Protein AF-A0A1M6LUC6-F1 (afdb_monomer)

Structure (mmCIF, N/CA/C/O backbone):
data_AF-A0A1M6LUC6-F1
#
_entry.id   AF-A0A1M6LUC6-F1
#
loop_
_atom_site.group_PDB
_atom_site.id
_atom_site.type_symbol
_atom_site.label_atom_id
_atom_site.label_alt_id
_atom_site.label_comp_id
_atom_site.label_asym_id
_atom_site.label_entity_id
_atom_site.label_seq_id
_atom_site.pdbx_PDB_ins_code
_atom_site.Cartn_x
_atom_site.Cartn_y
_atom_site.Cartn_z
_atom_site.occupancy
_atom_site.B_iso_or_equiv
_atom_site.auth_seq_id
_atom_site.auth_comp_id
_atom_site.auth_asym_id
_atom_site.auth_atom_id
_atom_site.pdbx_PDB_model_num
ATOM 1 N N . MET A 1 1 ? -22.785 -9.088 17.771 1.00 66.12 1 MET A N 1
ATOM 2 C CA . MET A 1 1 ? -21.752 -8.907 16.729 1.00 66.12 1 MET A CA 1
ATOM 3 C C . MET A 1 1 ? -21.455 -7.418 16.656 1.00 66.12 1 MET A C 1
ATOM 5 O O . MET A 1 1 ? -22.412 -6.659 16.581 1.00 66.12 1 MET A O 1
ATOM 9 N N . GLN A 1 2 ? -20.199 -6.988 16.791 1.00 81.75 2 GLN A N 1
ATOM 10 C CA . GLN A 1 2 ? -19.832 -5.577 16.606 1.00 81.75 2 GLN A CA 1
ATOM 11 C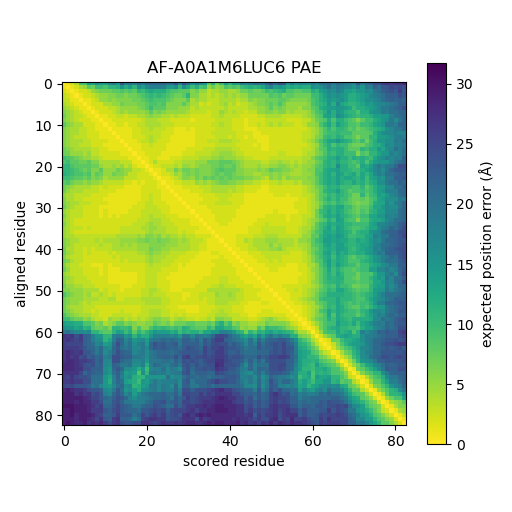 C . GLN A 1 2 ? -19.323 -5.403 15.176 1.00 81.75 2 GLN A C 1
ATOM 13 O O . GLN A 1 2 ? -18.517 -6.207 14.715 1.00 81.75 2 GLN A O 1
ATOM 18 N N . ILE A 1 3 ? -19.842 -4.397 14.476 1.00 84.00 3 ILE A N 1
ATOM 19 C CA . ILE A 1 3 ? -19.467 -4.074 13.098 1.00 84.00 3 ILE A CA 1
ATOM 20 C C . ILE A 1 3 ? -18.510 -2.888 13.153 1.00 84.00 3 ILE A C 1
ATOM 22 O O . ILE A 1 3 ? -18.787 -1.905 13.837 1.00 84.00 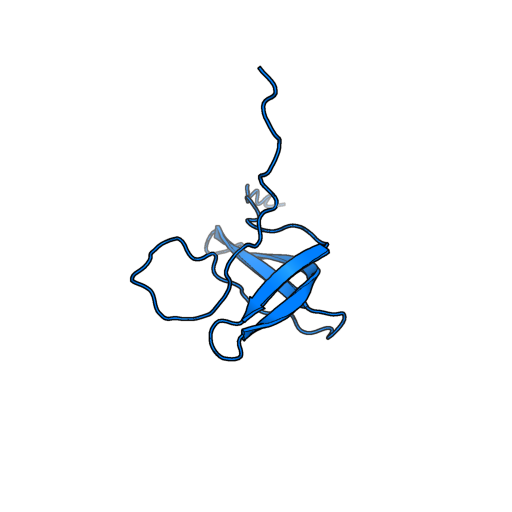3 ILE A O 1
ATOM 26 N N . ALA A 1 4 ? -17.398 -2.987 12.432 1.00 83.12 4 ALA A N 1
ATOM 27 C CA . ALA A 1 4 ? -16.484 -1.881 12.208 1.00 83.12 4 ALA A CA 1
ATOM 28 C C . ALA A 1 4 ? -16.437 -1.584 10.709 1.00 83.12 4 ALA A C 1
ATOM 30 O O . ALA A 1 4 ? -16.238 -2.490 9.901 1.00 83.12 4 ALA A O 1
ATOM 31 N N . THR A 1 5 ? -16.603 -0.314 10.360 1.00 86.88 5 THR A N 1
ATOM 32 C CA . THR A 1 5 ? -16.578 0.170 8.979 1.00 86.88 5 THR A CA 1
ATOM 33 C C . THR A 1 5 ? -15.452 1.178 8.848 1.00 86.88 5 THR A C 1
ATOM 35 O O . THR A 1 5 ? -15.235 1.980 9.754 1.00 86.88 5 THR A O 1
ATOM 38 N N . PHE A 1 6 ? -14.753 1.161 7.720 1.00 87.50 6 PHE A N 1
ATOM 39 C CA . PHE A 1 6 ? -13.780 2.187 7.378 1.00 87.50 6 PHE A CA 1
ATOM 40 C C . PHE A 1 6 ? -13.916 2.551 5.901 1.00 87.50 6 PHE A C 1
ATOM 42 O O . PHE A 1 6 ? -14.336 1.731 5.086 1.00 87.50 6 PHE A O 1
ATOM 49 N N . ASN A 1 7 ? -13.579 3.796 5.579 1.00 86.44 7 ASN A N 1
ATOM 50 C CA . ASN A 1 7 ? -13.395 4.257 4.212 1.00 86.44 7 ASN A CA 1
ATOM 51 C C . ASN A 1 7 ? -11.922 4.639 4.065 1.00 86.44 7 ASN A C 1
ATOM 53 O O . ASN A 1 7 ? -11.385 5.334 4.928 1.00 86.44 7 ASN A O 1
ATOM 57 N N . ALA A 1 8 ? -11.266 4.157 3.018 1.00 86.62 8 ALA A N 1
ATOM 58 C CA . ALA A 1 8 ? -9.851 4.396 2.796 1.00 86.62 8 ALA A CA 1
ATOM 59 C C . ALA A 1 8 ? -9.582 4.623 1.313 1.00 86.62 8 ALA A C 1
ATOM 61 O O . ALA A 1 8 ? -10.141 3.940 0.458 1.00 86.62 8 ALA A O 1
ATOM 62 N N . THR A 1 9 ? -8.687 5.567 1.035 1.00 88.25 9 THR A N 1
ATOM 63 C CA . THR A 1 9 ? -8.249 5.910 -0.317 1.00 88.25 9 THR A CA 1
ATOM 64 C C . THR A 1 9 ? -6.793 5.500 -0.456 1.00 88.25 9 THR A C 1
ATOM 66 O O . THR A 1 9 ? -5.934 6.059 0.229 1.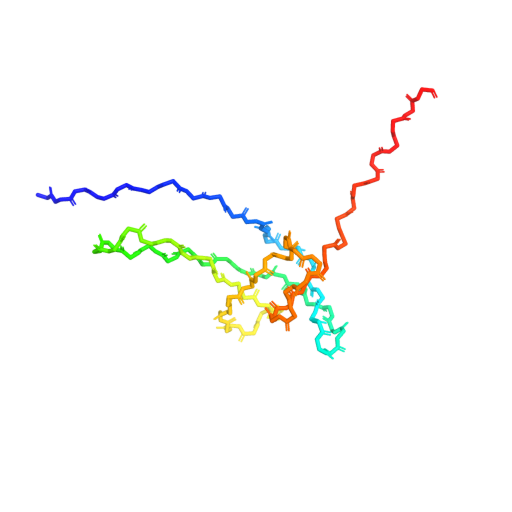00 88.25 9 THR A O 1
ATOM 69 N N . CYS A 1 10 ? -6.512 4.521 -1.314 1.00 89.12 10 CYS A N 1
ATOM 70 C CA . CYS A 1 10 ? -5.138 4.128 -1.598 1.00 89.12 10 CYS A CA 1
ATOM 71 C C . CYS A 1 10 ? -4.493 5.152 -2.552 1.00 89.12 10 CYS A C 1
ATOM 73 O O . CYS A 1 10 ? -5.120 5.525 -3.544 1.00 89.12 10 CYS A O 1
ATOM 75 N N . PRO A 1 11 ? -3.277 5.651 -2.269 1.00 87.06 11 PRO A N 1
ATOM 76 C CA . PRO A 1 11 ? -2.599 6.600 -3.152 1.00 87.06 11 PRO A CA 1
ATOM 77 C C . PRO A 1 11 ? -1.951 5.965 -4.395 1.00 87.06 11 PRO A C 1
ATOM 79 O O . PRO A 1 11 ? -1.582 6.714 -5.304 1.00 87.06 11 PRO A O 1
ATOM 82 N N . PHE A 1 12 ? -1.802 4.637 -4.430 1.00 89.88 12 PHE A N 1
ATOM 83 C CA . PHE A 1 12 ? -1.150 3.891 -5.511 1.00 89.88 12 PHE A CA 1
ATOM 84 C C . PHE A 1 12 ? -2.006 2.705 -5.962 1.00 89.88 12 PHE A C 1
ATOM 86 O O . PHE A 1 12 ? -2.863 2.234 -5.217 1.00 89.88 12 PHE A O 1
ATOM 93 N N . GLU A 1 13 ? -1.715 2.198 -7.155 1.00 92.75 13 GLU A N 1
ATOM 94 C CA . GLU A 1 13 ? -2.359 1.036 -7.765 1.00 92.75 13 GLU A CA 1
ATOM 95 C C . GLU A 1 13 ? -1.354 -0.090 -8.053 1.00 92.75 13 GLU A C 1
ATOM 97 O O . GLU A 1 13 ? -0.144 0.123 -8.188 1.00 92.75 13 GLU A O 1
ATOM 102 N N . ILE A 1 14 ? -1.854 -1.325 -8.179 1.00 94.00 14 ILE A N 1
ATOM 103 C CA . ILE A 1 14 ? -1.018 -2.460 -8.591 1.00 94.00 14 ILE A CA 1
ATOM 104 C C . ILE A 1 14 ? -0.498 -2.206 -10.008 1.00 94.00 14 ILE A C 1
ATOM 106 O O . ILE A 1 14 ? -1.253 -1.976 -10.951 1.00 94.00 14 ILE A O 1
ATOM 110 N N . GLY A 1 15 ? 0.817 -2.316 -10.167 1.00 92.50 15 GLY A N 1
ATOM 111 C CA . GLY A 1 15 ? 1.528 -2.051 -11.410 1.00 92.50 15 GLY A CA 1
ATOM 112 C C . GLY A 1 15 ? 2.137 -0.660 -11.517 1.00 92.50 15 GLY A C 1
ATOM 113 O O . GLY A 1 15 ? 2.930 -0.453 -12.441 1.00 92.50 15 GLY A O 1
ATOM 114 N N . ASP A 1 16 ? 1.858 0.239 -10.571 1.00 91.56 16 ASP A N 1
ATOM 115 C CA . ASP A 1 16 ? 2.566 1.511 -10.465 1.00 91.56 16 ASP A CA 1
ATOM 116 C C . ASP A 1 16 ? 4.071 1.290 -10.276 1.00 91.56 16 ASP A C 1
ATOM 118 O O . ASP A 1 16 ? 4.520 0.330 -9.641 1.00 91.56 16 ASP A O 1
ATOM 122 N 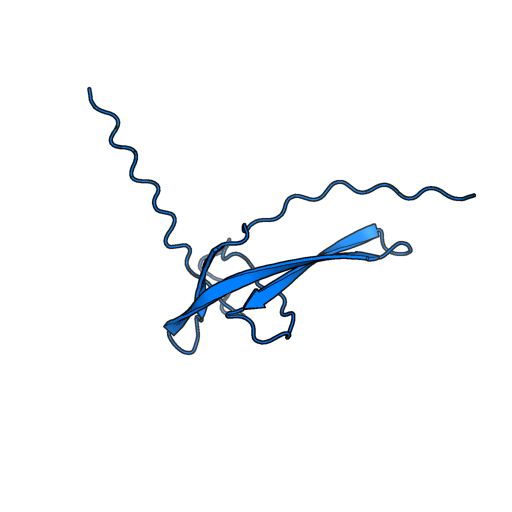N . LYS A 1 17 ? 4.866 2.202 -10.841 1.00 91.38 17 LYS A N 1
ATOM 123 C CA . LYS A 1 17 ? 6.317 2.238 -10.661 1.00 91.38 17 LYS A CA 1
ATOM 124 C C . LYS A 1 17 ? 6.683 3.294 -9.638 1.00 91.38 17 LYS A C 1
ATOM 126 O O . LYS A 1 17 ? 6.234 4.435 -9.722 1.00 91.38 17 LYS A O 1
ATOM 131 N N . VAL A 1 18 ? 7.541 2.909 -8.710 1.00 87.81 18 VAL A N 1
ATOM 132 C CA . VAL A 1 18 ? 7.883 3.692 -7.537 1.00 87.81 18 VAL A CA 1
ATOM 133 C C . VAL A 1 18 ? 9.417 3.782 -7.440 1.00 87.81 18 VAL A C 1
ATOM 135 O O . VAL A 1 18 ? 10.111 2.772 -7.454 1.00 87.81 18 VAL A O 1
ATOM 138 N N . LYS A 1 19 ? 9.968 5.005 -7.432 1.00 85.06 19 LYS A N 1
ATOM 139 C CA . LYS A 1 19 ? 11.407 5.289 -7.330 1.00 85.06 19 LYS A CA 1
ATOM 140 C C . LYS A 1 19 ? 11.913 5.543 -5.904 1.00 85.06 19 LYS A C 1
ATOM 142 O O . LYS A 1 19 ? 11.643 6.598 -5.329 1.00 85.06 19 LYS A O 1
ATOM 147 N N . GLU A 1 20 ? 12.736 4.656 -5.364 1.00 79.62 20 GLU A N 1
ATOM 148 C CA . GLU A 1 20 ? 13.414 4.846 -4.082 1.00 79.62 20 GLU A CA 1
ATOM 149 C C . GLU A 1 20 ? 14.209 6.159 -4.013 1.00 79.62 20 GLU A C 1
ATOM 151 O O . GLU A 1 20 ? 15.009 6.469 -4.892 1.00 79.62 20 GLU A O 1
ATOM 156 N N . ALA A 1 21 ? 14.004 6.947 -2.950 1.00 74.62 21 ALA A N 1
ATOM 157 C CA . ALA A 1 21 ? 14.650 8.257 -2.808 1.00 74.62 21 ALA A CA 1
ATOM 158 C C . ALA A 1 21 ? 16.164 8.157 -2.550 1.00 74.62 21 ALA A C 1
ATOM 160 O O . ALA A 1 21 ? 16.919 8.992 -3.037 1.00 74.62 21 ALA A O 1
ATOM 161 N N . ASN A 1 22 ? 16.603 7.137 -1.806 1.00 75.62 22 ASN A N 1
ATOM 162 C CA . ASN A 1 22 ? 18.005 6.993 -1.403 1.00 75.62 22 ASN A CA 1
ATOM 163 C C . ASN A 1 22 ? 18.863 6.341 -2.494 1.00 75.62 22 ASN A C 1
ATOM 165 O O . ASN A 1 22 ? 19.992 6.759 -2.730 1.00 75.62 22 ASN A O 1
ATOM 169 N N . THR A 1 23 ? 18.334 5.301 -3.139 1.00 80.44 23 THR A N 1
ATOM 170 C CA . THR A 1 23 ? 19.054 4.487 -4.131 1.00 80.44 23 THR A CA 1
ATOM 171 C C . THR A 1 23 ? 18.756 4.924 -5.565 1.00 80.44 23 THR A C 1
ATOM 173 O O . THR A 1 23 ? 19.527 4.630 -6.474 1.00 80.44 23 THR A O 1
ATOM 176 N N . GLY A 1 24 ? 17.639 5.627 -5.789 1.00 81.38 24 GLY A N 1
ATOM 177 C CA . GLY A 1 24 ? 17.137 5.948 -7.123 1.00 81.38 24 GLY A CA 1
ATOM 178 C C . GLY A 1 24 ? 16.550 4.746 -7.870 1.00 81.38 24 GLY A C 1
ATOM 179 O O . GLY A 1 24 ? 16.173 4.902 -9.032 1.00 81.38 24 GLY A O 1
ATOM 180 N N . GLU A 1 25 ? 16.477 3.577 -7.230 1.00 86.75 25 GLU A N 1
ATOM 181 C CA . GLU A 1 25 ? 15.992 2.332 -7.822 1.00 86.75 25 GLU A CA 1
ATOM 182 C C . GLU A 1 25 ? 14.485 2.413 -8.089 1.00 86.75 25 GLU A C 1
ATOM 184 O O . GLU A 1 25 ? 13.721 2.871 -7.242 1.00 86.75 25 GLU A O 1
ATOM 189 N N . VAL A 1 26 ? 14.048 1.985 -9.274 1.00 90.94 26 VAL A N 1
ATOM 190 C CA . VAL A 1 26 ? 12.628 1.966 -9.644 1.00 90.94 26 VAL A CA 1
ATOM 191 C C . VAL A 1 26 ? 12.099 0.549 -9.501 1.00 90.94 26 VAL A C 1
ATOM 193 O O . VAL A 1 26 ? 12.572 -0.347 -10.195 1.00 90.94 26 VAL A O 1
ATOM 196 N N . LYS A 1 27 ? 11.085 0.383 -8.657 1.00 91.81 27 LYS A N 1
ATOM 197 C CA . LYS A 1 27 ? 10.416 -0.891 -8.381 1.00 91.81 27 LYS A CA 1
ATOM 198 C C . LYS A 1 27 ? 8.959 -0.844 -8.807 1.00 91.81 27 LYS A C 1
ATOM 200 O O . LYS A 1 27 ? 8.378 0.239 -8.900 1.00 91.81 27 LYS A O 1
ATOM 205 N N . ARG A 1 28 ? 8.353 -1.994 -9.088 1.00 94.69 28 ARG A N 1
ATOM 206 C CA . ARG A 1 28 ? 6.931 -2.099 -9.432 1.00 94.69 28 ARG A CA 1
ATOM 207 C C . ARG A 1 28 ? 6.129 -2.559 -8.223 1.00 94.69 28 ARG A C 1
ATOM 209 O O . ARG A 1 28 ? 6.494 -3.546 -7.594 1.00 94.69 28 ARG A O 1
ATOM 216 N N . ILE A 1 29 ? 5.001 -1.908 -7.949 1.00 95.56 29 ILE A N 1
ATOM 217 C CA . ILE A 1 29 ? 4.022 -2.416 -6.986 1.00 95.56 29 ILE A CA 1
ATOM 218 C C . ILE A 1 29 ? 3.378 -3.671 -7.569 1.00 95.56 29 ILE A C 1
ATOM 220 O O . ILE A 1 29 ? 2.785 -3.640 -8.651 1.00 95.56 29 ILE A O 1
ATOM 224 N N . THR A 1 30 ? 3.501 -4.779 -6.856 1.00 97.56 30 THR A N 1
ATOM 225 C CA . THR A 1 30 ? 2.955 -6.081 -7.249 1.00 97.56 30 THR A CA 1
ATOM 226 C C . THR A 1 30 ? 1.790 -6.520 -6.368 1.00 97.56 30 THR A C 1
ATOM 228 O O . THR A 1 30 ? 0.938 -7.249 -6.871 1.00 97.56 30 THR A O 1
ATOM 231 N N . ASP A 1 31 ? 1.678 -5.999 -5.141 1.00 97.94 31 ASP A N 1
ATOM 232 C CA . ASP A 1 31 ? 0.513 -6.190 -4.266 1.00 97.94 31 ASP A CA 1
ATOM 233 C C . ASP A 1 31 ? 0.289 -5.000 -3.308 1.00 97.94 31 ASP A C 1
ATOM 235 O O . ASP A 1 31 ? 1.204 -4.209 -3.045 1.00 97.94 31 ASP A O 1
ATOM 239 N N . ILE A 1 32 ? -0.934 -4.879 -2.778 1.00 96.00 32 ILE A N 1
ATOM 240 C CA . ILE A 1 32 ? -1.368 -3.834 -1.841 1.00 96.00 32 ILE A CA 1
ATOM 241 C C . ILE A 1 32 ? -2.131 -4.460 -0.670 1.00 96.00 32 ILE A C 1
ATOM 243 O O . ILE A 1 32 ? -3.211 -5.026 -0.827 1.00 96.00 32 ILE A O 1
ATOM 247 N N . ALA A 1 33 ? -1.621 -4.254 0.542 1.00 96.06 33 ALA A N 1
ATOM 248 C CA . ALA A 1 33 ? -2.278 -4.649 1.781 1.00 96.06 33 ALA A CA 1
ATOM 249 C C . ALA A 1 33 ? -2.854 -3.431 2.520 1.00 96.06 33 ALA A C 1
ATOM 251 O O . ALA A 1 33 ? -2.148 -2.457 2.782 1.00 96.06 33 ALA A O 1
ATOM 252 N N . CYS A 1 34 ? -4.124 -3.514 2.925 1.00 93.81 34 CYS A N 1
ATOM 253 C CA . CYS A 1 34 ? -4.782 -2.534 3.791 1.00 93.81 34 CYS A CA 1
ATOM 254 C C . CYS A 1 34 ? -4.886 -3.073 5.226 1.00 93.81 34 CYS A C 1
ATOM 256 O O . CYS A 1 34 ? -5.479 -4.125 5.460 1.00 93.81 34 CYS A O 1
ATOM 258 N N . VAL A 1 35 ? -4.353 -2.334 6.200 1.00 92.88 35 VAL A N 1
ATOM 259 C CA . VAL A 1 35 ? -4.380 -2.687 7.626 1.00 92.88 35 VAL A CA 1
ATOM 260 C C . VAL A 1 35 ? -5.281 -1.710 8.374 1.00 92.88 35 VAL A C 1
ATOM 262 O O . VAL A 1 35 ? -4.951 -0.534 8.497 1.00 92.88 35 VAL A O 1
ATOM 265 N N . HIS A 1 36 ? -6.409 -2.197 8.899 1.00 92.12 36 HIS A N 1
ATOM 266 C CA . HIS A 1 36 ? -7.341 -1.412 9.714 1.00 92.12 36 HIS A CA 1
ATOM 267 C C . HIS A 1 36 ? -7.259 -1.821 11.193 1.00 92.12 36 HIS A C 1
ATOM 269 O O . HIS A 1 36 ? -7.563 -2.953 11.570 1.00 92.12 36 HIS A O 1
ATOM 275 N N . TYR A 1 37 ? -6.861 -0.882 12.050 1.00 91.81 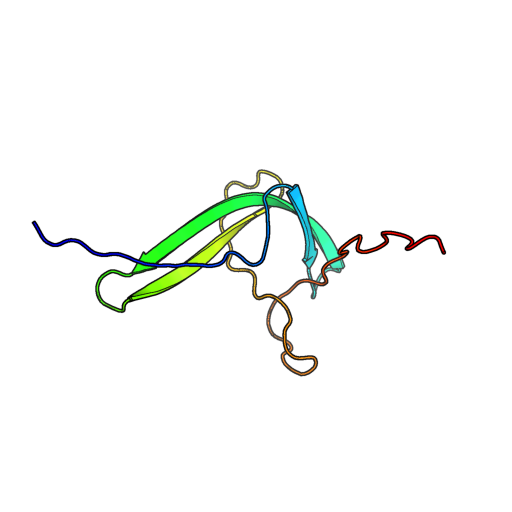37 TYR A N 1
ATOM 276 C CA . TYR A 1 37 ? -6.701 -1.086 13.486 1.00 91.81 37 TYR A CA 1
ATOM 277 C C . TYR A 1 37 ? -8.016 -0.796 14.219 1.00 91.81 37 TYR A C 1
ATOM 279 O O . TYR A 1 37 ? -8.311 0.349 14.552 1.00 91.81 37 TYR A O 1
ATOM 287 N N . LEU A 1 38 ? -8.786 -1.840 14.542 1.00 89.69 38 LEU A N 1
ATOM 288 C CA . LEU A 1 38 ? -10.151 -1.713 15.083 1.00 89.69 38 LEU A CA 1
ATOM 289 C C . LEU A 1 38 ? -10.272 -0.851 16.350 1.00 89.69 38 LEU A C 1
ATOM 291 O O . LEU A 1 38 ? -11.269 -0.160 16.531 1.00 89.69 38 LEU A O 1
ATOM 295 N N . LYS A 1 39 ? -9.270 -0.887 17.237 1.00 90.19 39 LYS A N 1
ATOM 296 C CA . LYS A 1 39 ? -9.303 -0.126 18.496 1.00 90.19 39 LYS A CA 1
ATOM 297 C C . LYS A 1 39 ? -9.013 1.364 18.298 1.00 90.19 39 LYS A C 1
ATOM 299 O O . LYS A 1 39 ? -9.565 2.183 19.022 1.00 90.19 39 LYS A O 1
ATOM 304 N N . THR A 1 40 ? -8.116 1.708 17.375 1.00 91.94 40 THR A N 1
ATOM 305 C CA . THR A 1 40 ? -7.671 3.096 17.157 1.00 91.94 40 THR A CA 1
ATOM 306 C C . THR A 1 40 ? -8.367 3.763 15.974 1.00 91.94 40 THR A C 1
ATOM 308 O O . THR A 1 40 ? -8.275 4.977 15.837 1.00 91.94 40 THR A O 1
ATOM 311 N N . GLY A 1 41 ? -9.028 2.990 15.107 1.00 87.44 41 GLY A N 1
ATOM 312 C CA . GLY A 1 41 ? -9.607 3.459 13.847 1.00 87.44 41 GLY A CA 1
ATOM 313 C C . GLY A 1 41 ? -8.569 3.819 12.779 1.00 87.44 41 GLY A C 1
ATOM 314 O O . GLY A 1 41 ? -8.928 4.341 11.728 1.00 87.44 41 GLY A O 1
ATOM 315 N N . LYS A 1 42 ? -7.275 3.570 13.027 1.00 89.44 42 LYS A N 1
ATOM 316 C CA . LYS A 1 42 ? -6.200 3.875 12.075 1.00 89.44 42 LYS A CA 1
ATOM 317 C C . LYS A 1 42 ? -6.277 2.935 10.871 1.00 89.44 42 LYS A C 1
ATOM 319 O O . LYS A 1 42 ? -6.520 1.742 11.042 1.00 89.44 42 LYS A O 1
ATOM 324 N N . VAL A 1 43 ? -5.998 3.456 9.679 1.00 90.12 43 VAL A N 1
ATOM 325 C CA . VAL A 1 43 ? -5.825 2.665 8.455 1.00 90.12 43 VAL A CA 1
ATOM 326 C C . VAL A 1 43 ? -4.441 2.932 7.872 1.00 90.12 43 VAL A C 1
ATOM 328 O O . VAL A 1 43 ? -3.997 4.078 7.828 1.00 90.12 43 VAL A O 1
ATOM 331 N N . GLU A 1 44 ? -3.755 1.878 7.444 1.00 91.25 44 GLU A N 1
ATOM 332 C CA . GLU A 1 44 ? -2.459 1.940 6.765 1.00 91.25 44 GLU A CA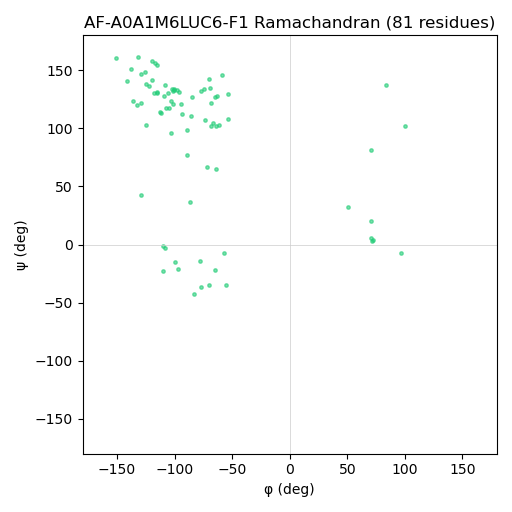 1
ATOM 333 C C . GLU A 1 44 ? -2.498 1.129 5.473 1.00 91.25 44 GLU A C 1
ATOM 335 O O . GLU A 1 44 ? -3.131 0.074 5.417 1.00 91.25 44 GLU A O 1
ATOM 340 N N . PHE A 1 45 ? -1.755 1.586 4.468 1.00 91.94 45 PHE A N 1
ATOM 341 C CA . PHE A 1 45 ? -1.473 0.812 3.266 1.00 91.94 45 PHE A CA 1
ATOM 342 C C . PHE A 1 45 ? -0.012 0.375 3.259 1.00 91.94 45 PHE A C 1
ATOM 344 O O . PHE A 1 45 ? 0.885 1.159 3.585 1.00 91.94 45 PHE A O 1
ATOM 351 N N . ARG A 1 46 ? 0.218 -0.879 2.879 1.00 94.50 46 ARG A N 1
ATOM 352 C CA . ARG A 1 46 ? 1.545 -1.449 2.660 1.00 94.50 46 ARG A CA 1
ATOM 353 C C . ARG A 1 46 ? 1.618 -2.056 1.272 1.00 94.50 46 ARG A C 1
ATOM 355 O O . ARG A 1 46 ? 0.624 -2.571 0.773 1.00 94.50 46 ARG A O 1
ATOM 362 N N . TYR A 1 47 ? 2.802 -2.014 0.690 1.00 94.69 47 TYR A N 1
ATOM 363 C CA . TYR A 1 47 ? 3.034 -2.352 -0.703 1.00 94.69 47 TYR A CA 1
ATOM 364 C C . TYR A 1 47 ? 4.101 -3.424 -0.793 1.00 94.69 47 TYR A C 1
ATOM 366 O O . TYR A 1 47 ? 5.111 -3.372 -0.086 1.00 94.69 47 TYR A O 1
ATOM 374 N N . GLU A 1 48 ? 3.851 -4.378 -1.670 1.00 96.88 48 GLU A N 1
ATOM 375 C CA . GLU A 1 48 ? 4.800 -5.401 -2.069 1.00 96.88 48 GLU A CA 1
ATOM 376 C C . GLU A 1 48 ? 5.446 -4.956 -3.383 1.00 96.88 48 GLU A C 1
ATOM 378 O O . GLU A 1 48 ? 4.756 -4.464 -4.282 1.00 96.88 48 GLU A O 1
ATOM 383 N N . LEU A 1 49 ? 6.774 -5.050 -3.451 1.00 94.81 49 LEU A N 1
ATOM 384 C CA . LEU A 1 49 ? 7.563 -4.574 -4.583 1.00 94.81 49 LEU A CA 1
ATOM 385 C C . LEU A 1 49 ? 8.262 -5.736 -5.290 1.00 94.81 49 LEU A C 1
ATOM 387 O O . LEU A 1 49 ? 8.961 -6.519 -4.643 1.00 94.81 49 LEU A O 1
ATOM 391 N N . ASP A 1 50 ? 8.114 -5.788 -6.614 1.00 95.75 50 ASP A N 1
ATOM 392 C CA . ASP A 1 50 ? 8.776 -6.721 -7.537 1.00 95.75 50 ASP A CA 1
ATOM 393 C C . ASP A 1 50 ? 8.680 -8.214 -7.163 1.00 95.75 50 ASP A C 1
ATOM 395 O O . ASP A 1 50 ? 9.581 -9.001 -7.455 1.00 95.75 50 ASP A O 1
ATOM 399 N N . GLY A 1 51 ? 7.583 -8.641 -6.537 1.00 96.06 51 GLY A N 1
ATOM 400 C CA . GLY A 1 51 ? 7.393 -10.032 -6.116 1.00 96.06 51 GLY A CA 1
ATOM 401 C C . GLY A 1 51 ? 8.296 -10.456 -4.949 1.00 96.06 51 GLY A C 1
ATOM 402 O O . GLY A 1 51 ? 8.529 -11.648 -4.753 1.00 96.06 51 GLY A O 1
ATOM 403 N N . SER A 1 52 ? 8.824 -9.504 -4.175 1.00 95.56 52 SER A N 1
ATOM 404 C CA . SER A 1 52 ? 9.686 -9.751 -3.013 1.00 95.56 52 SER A CA 1
ATOM 405 C C . SER A 1 52 ? 8.990 -10.491 -1.867 1.00 95.56 52 SER A C 1
ATOM 407 O O . SER A 1 52 ? 9.669 -11.063 -1.013 1.00 95.56 52 SER A O 1
ATOM 409 N N . GLY A 1 53 ? 7.656 -10.439 -1.801 1.00 95.62 53 GLY A N 1
ATOM 410 C CA . GLY A 1 53 ? 6.864 -10.983 -0.691 1.00 95.62 53 GLY A CA 1
ATOM 411 C C . GLY A 1 53 ? 6.964 -10.181 0.616 1.00 95.62 53 GLY A C 1
ATOM 412 O O . GLY A 1 53 ? 6.367 -10.571 1.620 1.00 95.62 53 GLY A O 1
ATOM 413 N N . ASN A 1 54 ? 7.689 -9.057 0.618 1.00 95.31 54 ASN A N 1
ATOM 414 C CA . ASN A 1 54 ? 7.824 -8.164 1.766 1.00 95.31 54 ASN A CA 1
ATOM 415 C C . ASN A 1 54 ? 6.929 -6.933 1.598 1.00 95.31 54 ASN A C 1
ATOM 417 O O . ASN A 1 54 ? 6.952 -6.281 0.559 1.00 95.31 54 ASN A O 1
ATOM 421 N N . TYR A 1 55 ? 6.193 -6.578 2.654 1.00 94.38 55 TYR A N 1
ATOM 422 C CA . TYR A 1 55 ? 5.258 -5.452 2.645 1.00 94.38 55 TYR A CA 1
ATOM 423 C C . TYR A 1 55 ? 5.819 -4.262 3.412 1.00 94.38 55 TYR A C 1
ATOM 425 O O . TYR A 1 55 ? 5.998 -4.329 4.632 1.00 94.38 55 TYR A O 1
ATOM 433 N N . ILE A 1 56 ? 6.029 -3.150 2.712 1.00 92.00 56 ILE A N 1
ATOM 434 C CA . ILE A 1 56 ? 6.574 -1.915 3.281 1.00 92.00 56 ILE A CA 1
ATOM 435 C C . ILE A 1 56 ? 5.558 -0.777 3.225 1.00 92.00 56 ILE A C 1
ATOM 437 O O . ILE A 1 56 ? 4.674 -0.755 2.372 1.00 92.00 56 ILE A O 1
ATOM 441 N N . GLN A 1 57 ? 5.678 0.194 4.128 1.00 89.75 57 GLN A N 1
ATOM 442 C CA . GLN A 1 57 ? 4.889 1.419 4.044 1.00 89.75 57 GLN A CA 1
ATOM 443 C C . GLN A 1 57 ? 5.596 2.409 3.117 1.00 89.75 57 GLN A C 1
ATOM 445 O O . GLN A 1 57 ? 6.767 2.721 3.322 1.00 89.75 57 GLN A O 1
ATOM 450 N N . ILE A 1 58 ? 4.867 2.917 2.126 1.00 84.69 58 ILE A N 1
ATOM 451 C CA . ILE A 1 58 ? 5.336 3.977 1.231 1.00 84.69 58 ILE A CA 1
ATOM 452 C C . ILE A 1 58 ? 4.567 5.249 1.574 1.00 84.69 58 ILE A C 1
ATOM 454 O O . ILE A 1 58 ? 3.335 5.229 1.645 1.00 84.69 58 ILE A O 1
ATOM 458 N N . GLN A 1 59 ? 5.286 6.346 1.806 1.00 71.50 59 GLN A N 1
ATOM 459 C CA . GLN A 1 59 ? 4.683 7.657 2.023 1.00 71.50 59 GLN A CA 1
ATOM 460 C C . GLN A 1 59 ? 4.639 8.405 0.685 1.00 71.50 59 GLN A C 1
ATOM 462 O O . GLN A 1 59 ? 5.686 8.603 0.077 1.00 71.50 59 GLN A O 1
ATOM 467 N N . PRO A 1 60 ? 3.464 8.821 0.182 1.00 62.91 60 PRO A N 1
ATOM 468 C CA . PRO A 1 60 ? 3.423 9.696 -0.981 1.00 62.91 60 PRO A CA 1
ATOM 469 C C . PRO A 1 60 ? 4.057 11.042 -0.605 1.00 62.91 60 PRO A C 1
ATOM 471 O O . PRO A 1 60 ? 3.645 11.659 0.377 1.00 62.91 60 PRO A O 1
ATOM 474 N N . LEU A 1 61 ? 5.042 11.514 -1.376 1.00 58.88 61 LEU A N 1
ATOM 475 C CA . LEU A 1 61 ? 5.611 12.850 -1.180 1.00 58.88 61 LEU A CA 1
ATOM 476 C C . LEU A 1 61 ? 4.515 13.907 -1.386 1.00 58.88 61 LEU A C 1
ATOM 478 O O . LEU A 1 61 ? 4.141 14.212 -2.519 1.00 58.88 61 LEU A O 1
ATOM 482 N N . CYS A 1 62 ? 4.001 14.468 -0.291 1.00 48.41 62 CYS A N 1
ATOM 483 C CA . CYS A 1 62 ? 3.093 15.615 -0.317 1.00 48.41 62 CYS A CA 1
ATOM 484 C C . CYS A 1 62 ? 3.717 16.914 0.222 1.00 48.41 62 CYS A C 1
ATOM 486 O O . CYS A 1 62 ? 3.071 17.955 0.143 1.00 48.41 62 CYS A O 1
ATOM 488 N N . ASP A 1 63 ? 4.974 16.905 0.684 1.00 46.62 63 ASP A N 1
ATOM 489 C CA . ASP A 1 63 ? 5.693 18.119 1.091 1.00 46.62 63 ASP A CA 1
ATOM 490 C C . ASP A 1 63 ? 7.142 18.100 0.553 1.00 46.62 63 ASP A C 1
ATOM 492 O O . ASP A 1 63 ? 7.890 17.168 0.856 1.00 46.62 63 ASP A O 1
ATOM 496 N N . PRO A 1 64 ? 7.579 19.121 -0.215 1.00 48.12 64 PRO A N 1
ATOM 497 C CA . PRO A 1 64 ? 8.974 19.295 -0.638 1.00 48.12 64 PRO A CA 1
ATOM 498 C C . PRO A 1 64 ? 10.004 19.374 0.504 1.00 48.12 64 PRO A C 1
ATOM 500 O O . PRO A 1 64 ? 11.200 19.457 0.229 1.00 48.12 64 PRO A O 1
ATOM 503 N N . ARG A 1 65 ? 9.567 19.422 1.769 1.00 49.19 65 ARG A N 1
ATOM 504 C CA . ARG A 1 65 ? 10.417 19.612 2.952 1.00 49.19 65 ARG A CA 1
ATOM 505 C C . ARG A 1 65 ? 10.576 18.364 3.823 1.00 49.19 65 ARG A C 1
ATOM 507 O O . ARG A 1 65 ? 11.331 18.436 4.789 1.00 49.19 65 ARG A O 1
ATOM 514 N N . ASP A 1 66 ? 9.908 17.253 3.508 1.00 47.78 66 ASP A N 1
ATOM 515 C CA . ASP A 1 66 ? 9.952 16.046 4.344 1.00 47.78 66 ASP A CA 1
ATOM 516 C C . ASP A 1 66 ? 10.874 14.972 3.743 1.00 47.78 66 ASP A C 1
ATOM 518 O O . ASP A 1 66 ? 10.517 14.202 2.851 1.00 47.78 66 ASP A O 1
ATOM 522 N N . THR A 1 67 ? 12.118 14.944 4.220 1.00 45.97 67 THR A N 1
ATOM 523 C CA . THR A 1 67 ? 13.198 14.076 3.721 1.00 45.97 67 THR A CA 1
ATOM 524 C C . THR A 1 67 ? 13.201 12.692 4.383 1.00 45.97 67 THR A C 1
ATOM 526 O O . THR A 1 67 ? 14.268 12.138 4.648 1.00 45.97 67 THR A O 1
ATOM 529 N N . GLN A 1 68 ? 12.038 12.107 4.689 1.00 43.53 68 GLN A N 1
ATOM 530 C CA . GLN A 1 68 ? 11.980 10.745 5.230 1.00 43.53 68 GLN A CA 1
ATOM 531 C C . GLN A 1 68 ? 11.076 9.820 4.407 1.00 43.53 68 GLN A C 1
ATOM 533 O O . GLN A 1 68 ? 9.858 9.780 4.539 1.00 43.53 68 GLN A O 1
ATOM 538 N N . SER A 1 69 ? 11.752 8.984 3.612 1.00 43.38 69 SER A N 1
ATOM 539 C CA . SER A 1 69 ? 11.285 7.748 2.966 1.00 43.38 69 SER A CA 1
ATOM 540 C C . SER A 1 69 ? 10.273 7.840 1.797 1.00 43.38 69 SER A C 1
ATOM 542 O O . SER A 1 69 ? 9.108 7.492 1.936 1.00 43.38 69 SER A O 1
ATOM 544 N N . VAL A 1 70 ? 10.852 8.115 0.611 1.00 49.66 70 VAL A N 1
ATOM 545 C CA . VAL A 1 70 ? 10.622 7.481 -0.717 1.00 49.66 70 VAL A CA 1
ATOM 546 C C . VAL A 1 70 ? 9.449 7.952 -1.622 1.00 49.66 70 VAL A C 1
ATOM 548 O O . VAL A 1 70 ? 8.312 8.054 -1.195 1.00 49.66 70 VAL A O 1
ATOM 551 N N . THR A 1 71 ? 9.765 8.082 -2.933 1.00 51.59 71 THR A N 1
ATOM 552 C CA . THR A 1 71 ? 8.949 7.944 -4.174 1.00 51.59 71 THR A CA 1
ATOM 553 C C . THR A 1 71 ? 8.380 9.142 -4.952 1.00 51.59 71 THR A C 1
ATOM 555 O O . THR A 1 71 ? 7.308 9.655 -4.656 1.00 51.59 71 THR A O 1
ATOM 558 N N . TYR A 1 72 ? 9.051 9.489 -6.068 1.00 47.56 72 TYR A N 1
ATOM 559 C CA . TYR A 1 72 ? 8.493 10.274 -7.181 1.00 47.56 72 TYR A CA 1
ATOM 560 C C . TYR A 1 72 ? 7.537 9.398 -8.002 1.00 47.56 72 TYR A C 1
ATOM 562 O O . TYR A 1 72 ? 7.876 8.263 -8.346 1.00 47.56 72 TYR A O 1
ATOM 570 N N . LEU A 1 73 ? 6.362 9.933 -8.329 1.00 50.34 73 LEU A N 1
ATOM 571 C CA . LEU A 1 73 ? 5.433 9.325 -9.272 1.00 50.34 73 LEU A CA 1
ATOM 572 C C . LEU A 1 73 ?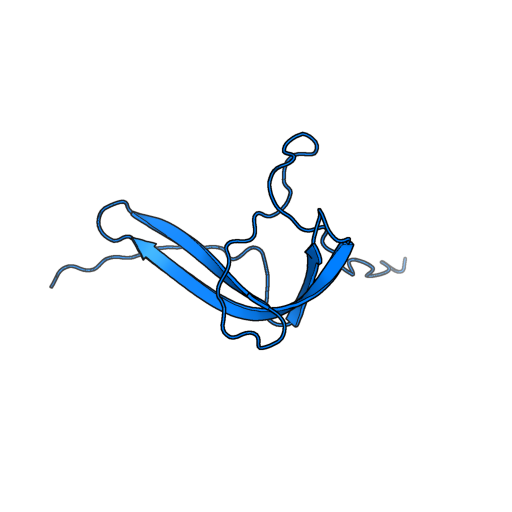 5.827 9.769 -10.683 1.00 50.34 73 LEU A C 1
ATOM 574 O O . LEU A 1 73 ? 5.585 10.919 -11.045 1.00 50.34 73 LEU A O 1
ATOM 578 N N . GLU A 1 74 ? 6.340 8.864 -11.515 1.00 40.38 74 GLU A N 1
ATOM 579 C CA . GLU A 1 74 ? 6.231 9.027 -12.974 1.00 40.38 74 GLU A CA 1
ATOM 580 C C . GLU A 1 74 ? 4.763 8.773 -13.356 1.00 40.38 74 GLU A C 1
ATOM 582 O O . GLU A 1 74 ? 4.391 7.773 -13.969 1.00 40.38 74 GLU A O 1
ATOM 587 N N . ARG A 1 75 ? 3.880 9.667 -12.903 1.00 38.22 75 ARG A N 1
ATOM 588 C CA . ARG A 1 75 ? 2.500 9.739 -13.358 1.00 38.22 75 ARG A CA 1
ATOM 589 C C . ARG A 1 75 ? 2.573 10.161 -14.822 1.00 38.22 75 ARG A C 1
ATOM 591 O O . ARG A 1 75 ? 2.807 11.331 -15.111 1.00 38.22 75 ARG A O 1
ATOM 598 N N . ASN A 1 76 ? 2.344 9.228 -15.745 1.00 32.94 76 ASN A N 1
ATOM 599 C CA . ASN A 1 76 ? 2.060 9.527 -17.150 1.00 32.94 76 ASN A CA 1
ATOM 600 C C . ASN A 1 76 ? 0.727 10.302 -17.273 1.00 32.94 76 ASN A C 1
ATOM 602 O O . ASN A 1 76 ? -0.240 9.813 -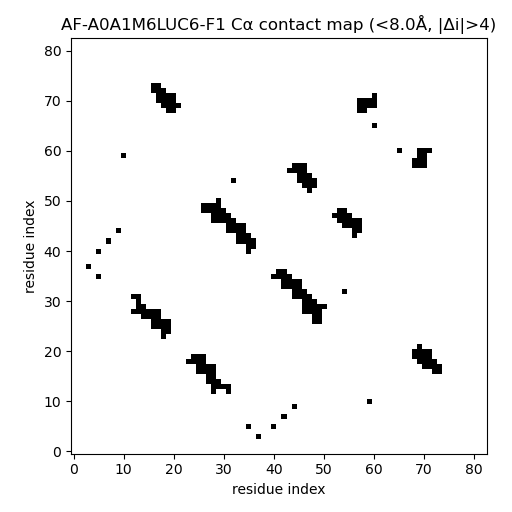17.848 1.00 32.94 76 ASN A O 1
ATOM 606 N N . PHE A 1 77 ? 0.644 11.525 -16.744 1.00 33.47 77 PHE A N 1
ATOM 607 C CA . PHE A 1 77 ? -0.410 12.475 -17.093 1.00 33.47 77 PHE A CA 1
ATOM 608 C C . PHE A 1 77 ? 0.063 13.296 -18.287 1.00 33.47 77 PHE A C 1
ATOM 610 O O . PHE A 1 77 ? 0.491 14.439 -18.178 1.00 33.47 77 PHE A O 1
ATOM 617 N N . GLY A 1 78 ? -0.016 12.657 -19.450 1.00 27.61 78 GLY A N 1
ATOM 618 C CA . GLY A 1 78 ? 0.223 13.261 -20.752 1.00 27.61 78 GLY A CA 1
ATOM 619 C C . GLY A 1 78 ? -0.916 12.967 -21.720 1.00 27.61 78 GLY A C 1
ATOM 620 O O . GLY A 1 78 ? -0.660 12.646 -22.876 1.00 27.61 78 GLY A O 1
ATOM 621 N N . PHE A 1 79 ? -2.178 13.058 -21.282 1.00 31.52 79 PHE A N 1
ATOM 622 C CA . PHE A 1 79 ? -3.262 13.284 -22.237 1.00 31.52 79 PHE A CA 1
ATOM 623 C C . PHE A 1 79 ? -3.026 14.661 -22.866 1.00 31.52 79 PHE A C 1
ATOM 625 O O . PHE A 1 79 ? -3.303 15.694 -22.257 1.00 31.52 79 PHE A O 1
ATOM 632 N N . LYS A 1 80 ? -2.496 14.674 -24.095 1.00 29.08 80 LYS A N 1
ATOM 633 C CA . LYS A 1 80 ? -2.623 15.822 -24.994 1.00 29.08 80 LYS A CA 1
ATOM 634 C C . LYS A 1 80 ? -4.113 16.146 -25.100 1.00 29.08 80 LYS A C 1
ATOM 636 O O . LYS A 1 80 ? -4.859 15.411 -25.742 1.00 29.08 80 LYS A O 1
ATOM 641 N N . ASN A 1 81 ? -4.540 17.249 -24.496 1.00 30.12 81 ASN A N 1
ATOM 642 C CA . ASN A 1 81 ? -5.736 17.929 -24.965 1.00 30.12 81 ASN A CA 1
ATOM 643 C C . ASN A 1 81 ? -5.384 18.515 -26.337 1.00 30.12 81 ASN A C 1
ATOM 645 O O . ASN A 1 81 ? -4.658 19.500 -26.430 1.00 30.12 81 ASN A O 1
ATOM 649 N N . LEU A 1 82 ? -5.837 17.844 -27.394 1.00 38.88 82 LEU A N 1
ATOM 650 C CA . LEU A 1 82 ? -5.903 18.407 -28.735 1.00 38.88 82 LEU A CA 1
ATOM 651 C C . LEU A 1 82 ? -7.068 19.404 -28.754 1.00 38.88 82 LEU A C 1
ATOM 653 O O . LEU A 1 82 ? -8.232 19.004 -28.724 1.00 38.88 82 LEU A O 1
ATOM 657 N N . LYS A 1 83 ? -6.737 20.691 -28.791 1.00 38.88 83 LYS A N 1
ATOM 658 C CA . LYS A 1 83 ? -7.515 21.693 -29.515 1.00 38.88 83 LYS A CA 1
ATOM 659 C C . LYS A 1 83 ? -6.605 22.309 -30.560 1.00 38.88 83 LYS A C 1
ATOM 661 O O . LYS A 1 83 ? -5.428 22.552 -30.210 1.00 38.88 83 LYS A O 1
#

Foldseek 3Di:
DDDDDDDDDDPDDQQFWWAKPPPRDIWGFHDKDWDADRVPRDIFIWTDTPPPPDTHGADDPPDPPDPDITGDGPPPPPPPPDD

Mean predicted aligned error: 9.87 Å

pLDDT: mean 76.02, std 22.23, range [27.61, 97.94]

Radius of gyration: 15.75 Å; Cα contacts (8 Å, |Δi|>4): 119; chains: 1; bounding box: 41×33×48 Å

Sequence (83 aa):
MQIATFNATCPFEIGDKVKEANTGEVKRITDIACVHYLKTGKVEFRYELDGSGNYIQIQPLCDPRDTQSVTYLERNFGFKNLK

Secondary structure (DSSP, 8-state):
----------S--TT-EEE-TTT--EEEEEEEEEEEETTTTEEEEEEEETT---EE-------TT--SS--EE----------

Organism: NCBI:txid1123349

Solvent-accessible surface area (backbone atoms only — not comparable to full-atom values): 5638 Å² total; per-residue (Å²): 137,89,86,86,86,86,87,85,83,76,95,72,56,77,65,42,61,40,26,37,66,89,79,62,50,74,41,35,30,65,42,80,46,80,48,73,41,83,91,78,71,48,72,46,61,29,37,21,46,71,77,67,83,51,75,42,76,73,46,79,74,83,52,103,80,67,93,75,64,43,40,62,74,81,69,85,84,70,80,76,81,84,125

Nearest PDB structures (foldseek):
  2lt1-assembly1_A  TM=5.196E-01  e=1.189E-01  Myxococcus xanthus
  4l5g-assembly2_B  TM=5.005E-01  e=2.841E-01  Thermus thermophilus HB8
  7oya-assembly1_11  TM=5.441E-01  e=9.081E-01  Danio rerio
  6yxy-assembly1_AY  TM=4.561E-01  e=4.026E-01  Trypanosoma brucei brucei
  2coy-assembly1_A  TM=3.670E-01  e=1.415E-01  Homo sapiens

=== Feature glossary ===
A reading guide for the features in this record.

Start from the sequence.

  · Sequence gives the chain of amino acids in standard one-letter code (A=alanine, C=cysteine, …, Y=tyrosine), read N→C. It is the only feature that is directly encoded by the gene; all structural features are derived from the folded form of this sequence.

Fold it, and you get atomic coordinates and the backbone conformation that goes with them.

  · Structure coordinates are given as an mmCIF _atom_site loop: one row per atom with element, residue name, chain id, sequence number, and x/y/z position in Å. Only the four main-chain atoms per residue are included here; side chains are omitted to keep the record compact.

  · Backbone dihedral ang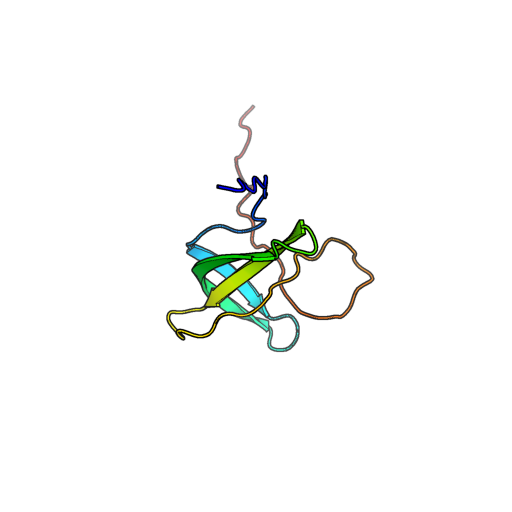les. Every residue except chain termini has a φ (preceding-C → N → Cα → C) and a ψ (N → Cα → C → next-N). They are reported in degrees following the IUPAC sign convention. Secondary structure is essentially a statement about which (φ, ψ) basin each residue occupies.

  · Eight-state secondary structure (DSSP): H is the canonical α-helix, G the tighter 3₁₀-helix, I the wider π-helix; E/B are β-structure, T and S are turns and bends, and '-' is everything else. DSSP derives these from the pattern of main-chain N–H···O=C hydrogen bonds, not from the sequence.

  · SS3 is a coarse helix/strand/coil call (letters a/b/c) made by the P-SEA algorithm from inter-Cα distances and dihedrals. It is less detailed than DSSP but needs only Cα positions.

Summarize the fold with a handful of shape descriptors and a per-residue structural alphabet.

  · Radius of gyration (Rg) is the root-mean-square distance of Cα atoms from their centroid — a single number for overall size and compactness. A globular domain of N residues has Rg ≈ 2.2·N^0.38 Å; an extended or disordered chain has a much larger Rg. The Cα contact count is the number of residue pairs whose Cα atoms are within 8 Å and are more than four positions apart in sequence — a standard proxy for tertiary packing density. The bounding box is the smallest axis-aligned box enclosing all Cα atoms.

  · 3Di is Foldseek's structural alphabet. Each residue is assigned one of twenty discrete states based on how its Cα sits relative to its spatial (not sequential) neighbors. Aligning 3Di strings finds structural homologs roughly as well as full 3D superposition, but orders of magnitude faster.

  · Solvent-accessible surface area (SASA) is the area in Å² traced out by the centre of a 1.4 Å probe sphere (a water molecule) rolled over the protein's van der Waals surface (Shrake–Rupley / Lee–Richards construction). Buried residues have near-zero SASA; fully exposed residues can exceed 200 Å². The total SASA scales roughly with the number of surface residues.

Ask how reliable the model is.

  · For AlphaFold models, the B-factor field carries pLDDT — the model's own estimate of local accuracy on a 0–100 scale. Regions with pLDDT<50 should be treated as essentially unmodeled; they often correspond to intrinsically disordered segments.

  · For experimental (PDB) structures, the B-factor (temperature factor) quantifies the positional spread of each atom in the crystal — a combination of thermal vibration and static disorder — in units of Å². High B-factors mark flexible loops or poorly resolved regions; low B-factors mark the rigid, well-ordered core.

  · Predicted Aligned Error (PAE) is an AlphaFold confidence matrix: entry (i, j) is the expected error in the position of residue j, in ångströms, when the prediction is superimposed on the true structure at residue i. Low PAE within a block of residues means that block is internally rigid and well-predicted; high PAE between two blocks means their relative placement is uncertain even if each block individually is confident.

Place it in context: what it resembles, what it is annotated as, and how it looks.

  · Structural nearest neighbors (via Foldseek easy-search vs the PDB). Reported per hit: target PDB id, E-value, and alignment TM-score. A TM-score above ~0.5 is the conventional threshold for 'same fold'.

  · Functional annotations link the protein to curated databases. InterPro entries identify conserved domains and families by matching the sequence against member-database signatures (Pfam, PROSITE, CDD, …). Gene Ontology (GO) terms describe molecular function, biological process, and cellular component in a controlled vocabulary. CATH places the structure in a hierarchical fold classification (Class/Architecture/Topology/Homologous-superfamily). The organism is the source species.

  · The contact map is a binary N×N matrix image: pixel (i, j) is dark where Cα_i and Cα_j are within 8 Å and |i−j|>4. Because the |i−j|>4 filter removes local helical contacts, off-diagonal stripes parallel to the main diagonal indicate parallel β-sheets; stripes perpendicular to it indicate antiparallel β-sheets. The Ramachandran plot scatters every residue's (φ, ψ) pair against the sterically allowed regions. The PAE heatmap renders the predicted-aligned-error matrix.

  · Six rendered views show the 3D structure from the faces of a cube — i.e. along ±x, ±y, ±z. Rendering representation is drawn randomly per protein from cartoon (secondary-structure ribbons), sticks (backbone bonds), or molecular surface; coloring is either N→C rainbow (blue at the N-terminus through red at the C-terminus) or one color per chain.